Protein AF-A0A8X6WVE1-F1 (afdb_monomer_lite)

pLDDT: mean 87.57, std 12.5, range [44.78, 97.94]

Organism: NCBI:txid2747483

Sequence (69 aa):
MTLYSKDKWLHIYTDDSAQDDGSAGAGFYCENLFEGSLAASLGATNFDVEIEAVRLAICHLTNLSTSYR

Secondary structure (DSSP, 8-state):
--SS-GGGS--EEEEEEE-TTS-EEEEEEETTTEEEEEEE-TT--HHHHHHHHHHHHHHHHHHHHHHT-

Structure (mmCIF, N/CA/C/O backbone):
data_AF-A0A8X6WVE1-F1
#
_entry.id   AF-A0A8X6WVE1-F1
#
loop_
_atom_site.group_PDB
_atom_site.id
_atom_site.type_symbol
_atom_site.label_atom_id
_atom_site.label_alt_id
_atom_site.label_comp_id
_atom_site.label_asym_id
_atom_site.label_entity_id
_atom_site.label_seq_id
_atom_site.pdbx_PDB_ins_code
_atom_site.Cartn_x
_atom_site.Cartn_y
_atom_site.Cartn_z
_atom_site.occupancy
_atom_site.B_iso_or_equiv
_atom_site.auth_seq_id
_atom_site.auth_comp_id
_atom_site.auth_asym_id
_atom_site.auth_atom_id
_atom_site.pdbx_PDB_model_num
ATOM 1 N N . MET A 1 1 ? -23.209 -18.537 10.490 1.00 53.66 1 MET A N 1
ATOM 2 C CA . MET A 1 1 ? -22.788 -17.284 11.146 1.00 53.66 1 MET A CA 1
ATOM 3 C C . MET A 1 1 ? -21.298 -17.133 10.891 1.00 53.66 1 MET A C 1
ATOM 5 O O . MET A 1 1 ? -20.532 -17.949 11.383 1.00 53.66 1 MET A O 1
ATOM 9 N N . THR A 1 2 ? -20.891 -16.220 10.012 1.00 63.62 2 THR A N 1
ATOM 10 C CA . THR A 1 2 ? -19.469 -15.953 9.749 1.00 63.62 2 THR A CA 1
ATOM 11 C C . THR A 1 2 ? -18.895 -15.189 10.935 1.00 63.62 2 THR A C 1
ATOM 13 O O . THR A 1 2 ? -19.430 -14.150 11.304 1.00 63.62 2 THR A O 1
ATOM 16 N N . LEU A 1 3 ? -17.838 -15.730 11.546 1.00 69.69 3 LEU A N 1
ATOM 17 C CA . LEU A 1 3 ? -17.228 -15.214 12.778 1.00 69.69 3 LEU A CA 1
ATOM 18 C C . LEU A 1 3 ? -16.737 -13.755 12.650 1.00 69.69 3 LEU A C 1
ATOM 20 O O . LEU A 1 3 ? -16.625 -13.057 13.650 1.00 69.69 3 LEU A O 1
ATOM 24 N N . TYR A 1 4 ? -16.494 -13.292 11.418 1.00 71.44 4 TYR A N 1
ATOM 25 C CA . TYR A 1 4 ? -16.072 -11.931 11.096 1.00 71.44 4 TYR A CA 1
ATOM 26 C C . TYR A 1 4 ? -16.887 -11.412 9.912 1.00 71.44 4 TYR A C 1
ATOM 28 O O . TYR A 1 4 ? -16.717 -11.880 8.785 1.00 71.44 4 TYR A O 1
ATOM 36 N N . SER A 1 5 ? -17.793 -10.470 10.170 1.00 79.69 5 SER A N 1
ATOM 37 C CA . SER A 1 5 ? -18.563 -9.818 9.109 1.00 79.69 5 SER A CA 1
ATOM 38 C C . SER A 1 5 ? -17.632 -8.993 8.221 1.00 79.69 5 SER A C 1
ATOM 40 O O . SER A 1 5 ? -16.758 -8.306 8.746 1.00 79.69 5 SER A O 1
ATOM 42 N N . LYS A 1 6 ? -17.797 -9.058 6.893 1.00 76.75 6 LYS A N 1
ATOM 43 C CA . LYS A 1 6 ? -16.933 -8.327 5.941 1.00 76.75 6 LYS A CA 1
ATOM 44 C C . LYS A 1 6 ? -16.979 -6.815 6.168 1.00 76.75 6 LYS A C 1
ATOM 46 O O . LYS A 1 6 ? -15.962 -6.153 6.090 1.00 76.75 6 LYS A O 1
ATOM 51 N N . ASP A 1 7 ? -18.142 -6.304 6.544 1.00 81.44 7 ASP A N 1
ATOM 52 C CA . ASP A 1 7 ? -18.415 -4.928 6.981 1.00 81.44 7 ASP A CA 1
ATOM 53 C C . ASP A 1 7 ? -17.682 -4.507 8.270 1.00 81.44 7 ASP A C 1
ATOM 55 O O . ASP A 1 7 ? -17.760 -3.350 8.679 1.00 81.44 7 ASP A O 1
ATOM 59 N N . LYS A 1 8 ? -16.973 -5.430 8.929 1.00 81.00 8 LYS A N 1
ATOM 60 C CA . LYS A 1 8 ? -16.106 -5.160 10.086 1.00 81.00 8 LYS A CA 1
ATOM 61 C C . LYS A 1 8 ? -14.626 -5.347 9.772 1.00 81.00 8 LYS A C 1
ATOM 63 O O . LYS A 1 8 ? -13.809 -5.267 10.686 1.00 81.00 8 LYS A O 1
ATOM 68 N N . TRP A 1 9 ? -14.277 -5.660 8.527 1.00 88.06 9 TRP A N 1
ATOM 69 C CA . TRP A 1 9 ? -12.883 -5.820 8.147 1.00 88.06 9 TRP A CA 1
ATOM 70 C C . TRP A 1 9 ? -12.233 -4.453 8.017 1.00 88.06 9 TRP A C 1
ATOM 72 O O . TRP A 1 9 ? -12.866 -3.472 7.635 1.00 88.06 9 TRP A O 1
ATOM 82 N N . LEU A 1 10 ? -10.950 -4.400 8.349 1.00 90.00 10 LEU A N 1
ATOM 83 C CA . LEU A 1 10 ? -10.150 -3.245 8.009 1.00 90.00 10 LEU A CA 1
ATOM 84 C C . LEU A 1 10 ? -9.898 -3.264 6.501 1.00 90.00 10 LEU A C 1
ATOM 86 O O . LEU A 1 10 ? -9.471 -4.285 5.961 1.00 90.00 10 LEU A O 1
ATOM 90 N N . HIS A 1 11 ? -10.157 -2.141 5.841 1.00 93.06 11 HIS A N 1
ATOM 91 C CA . HIS A 1 11 ? -9.921 -1.982 4.414 1.00 93.06 11 HIS A CA 1
ATOM 92 C C . HIS A 1 11 ? -8.678 -1.128 4.197 1.00 93.06 11 HIS A C 1
ATOM 94 O O . HIS A 1 11 ? -8.628 0.026 4.618 1.00 93.06 11 HIS A O 1
ATOM 100 N N . ILE A 1 12 ? -7.689 -1.720 3.535 1.00 96.31 12 ILE A N 1
ATOM 101 C CA . ILE A 1 12 ? -6.473 -1.051 3.087 1.00 96.31 12 ILE A CA 1
ATOM 102 C C . ILE A 1 12 ? -6.492 -1.107 1.565 1.00 96.31 12 ILE A C 1
ATOM 104 O O . ILE A 1 12 ? -6.666 -2.182 0.990 1.00 96.31 12 ILE A O 1
ATOM 108 N N . TYR A 1 13 ? -6.342 0.051 0.941 1.00 97.12 13 TYR A N 1
ATOM 109 C CA . TYR A 1 13 ? -6.297 0.219 -0.503 1.00 97.12 13 TYR A CA 1
ATOM 110 C C . TYR A 1 13 ? -4.863 0.539 -0.906 1.00 97.12 13 TYR A C 1
ATOM 112 O O . TYR A 1 13 ? -4.214 1.350 -0.245 1.00 97.12 13 TYR A O 1
ATOM 120 N N . THR A 1 14 ? -4.389 -0.094 -1.968 1.00 97.69 14 THR A N 1
ATOM 121 C CA . THR A 1 14 ? -3.103 0.174 -2.613 1.00 97.69 14 THR A CA 1
ATOM 122 C C . THR A 1 14 ? -3.350 0.409 -4.094 1.00 97.69 14 THR A C 1
ATOM 124 O O . THR A 1 14 ? -4.349 -0.077 -4.634 1.00 97.69 14 THR A O 1
ATOM 127 N N . ASP A 1 15 ? -2.510 1.234 -4.706 1.00 97.44 15 ASP A N 1
ATOM 128 C CA . ASP A 1 15 ? -2.574 1.509 -6.137 1.00 97.44 15 ASP A CA 1
ATOM 129 C C . ASP A 1 15 ? -1.208 1.972 -6.640 1.00 97.44 15 ASP A C 1
ATOM 131 O O . ASP A 1 15 ? -0.536 2.781 -5.985 1.00 97.44 15 ASP A O 1
ATOM 135 N N . ASP A 1 16 ? -0.830 1.490 -7.818 1.00 95.50 16 ASP A N 1
ATOM 136 C CA . ASP A 1 16 ? 0.436 1.787 -8.471 1.00 95.50 16 ASP A CA 1
ATOM 137 C C . ASP A 1 16 ? 0.266 2.626 -9.741 1.00 95.50 16 ASP A C 1
ATOM 139 O O . ASP A 1 16 ? -0.782 2.680 -10.384 1.00 95.50 16 ASP A O 1
ATOM 143 N N . SER A 1 17 ? 1.337 3.320 -10.114 1.00 93.38 17 SER A N 1
ATOM 144 C CA . SER A 1 17 ? 1.413 4.098 -11.341 1.00 93.38 17 SER A CA 1
ATOM 145 C C . SER A 1 17 ? 2.831 4.080 -11.897 1.00 93.38 17 SER A C 1
ATOM 147 O O . SER A 1 17 ? 3.790 4.314 -11.162 1.00 93.38 17 SER A O 1
ATOM 149 N N . ALA A 1 18 ? 2.953 3.891 -13.211 1.00 91.88 18 ALA A N 1
ATOM 150 C CA . ALA A 1 18 ? 4.188 4.100 -13.961 1.00 91.88 18 ALA A CA 1
ATOM 151 C C . ALA A 1 18 ? 3.982 5.192 -14.992 1.00 91.88 18 ALA A C 1
ATOM 153 O O . ALA A 1 18 ? 2.889 5.383 -15.530 1.00 91.88 18 ALA A O 1
ATOM 154 N N . GLN A 1 19 ? 5.081 5.865 -15.287 1.00 88.88 19 GLN A N 1
ATOM 155 C CA . GLN A 1 19 ? 5.189 6.855 -16.338 1.00 88.88 19 GLN A CA 1
ATOM 156 C C . GLN A 1 19 ? 6.066 6.316 -17.473 1.00 88.88 19 GLN A C 1
ATOM 158 O O . GLN A 1 19 ? 6.905 5.431 -17.283 1.00 88.88 19 GLN A O 1
ATOM 163 N N . ASP A 1 20 ? 5.914 6.90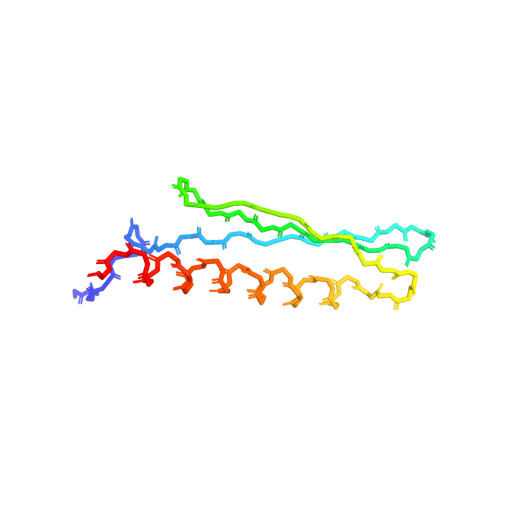4 -18.658 1.00 88.31 20 ASP A N 1
ATOM 164 C CA . ASP A 1 20 ? 6.677 6.526 -19.856 1.00 88.31 20 ASP A CA 1
ATOM 165 C C . ASP A 1 20 ? 8.190 6.788 -19.721 1.00 88.31 20 ASP A C 1
ATOM 167 O O . ASP A 1 20 ? 8.991 6.233 -20.474 1.00 88.31 20 ASP A O 1
ATOM 171 N N . ASP A 1 21 ? 8.601 7.620 -18.759 1.00 88.19 21 ASP A N 1
ATOM 172 C CA . ASP A 1 21 ? 10.008 7.899 -18.454 1.00 88.19 21 ASP A CA 1
ATOM 173 C C . ASP A 1 21 ? 10.681 6.812 -17.593 1.00 88.19 21 ASP A C 1
ATOM 175 O O . ASP A 1 21 ? 11.860 6.930 -17.251 1.00 88.19 21 ASP A O 1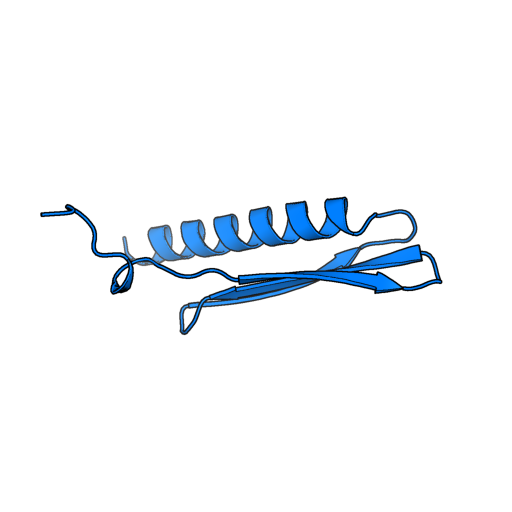
ATOM 179 N N . GLY A 1 22 ? 9.952 5.741 -17.260 1.00 84.62 22 GLY A N 1
ATOM 180 C CA . GLY A 1 22 ? 10.441 4.639 -16.434 1.00 84.62 22 GLY A CA 1
ATOM 181 C C . GLY A 1 22 ? 10.462 4.947 -14.937 1.00 84.62 22 GLY A C 1
ATOM 182 O O . GLY A 1 22 ? 11.086 4.198 -14.178 1.00 84.62 22 GLY A O 1
ATOM 183 N N . SER A 1 23 ? 9.819 6.038 -14.507 1.00 89.88 23 SER A N 1
ATOM 184 C CA . SER A 1 23 ? 9.475 6.257 -13.105 1.00 89.88 23 SER A CA 1
ATOM 185 C C . SER A 1 23 ? 8.211 5.483 -12.736 1.00 89.88 23 SER A C 1
ATOM 187 O O . SER A 1 23 ? 7.291 5.321 -13.538 1.00 89.88 23 SER A O 1
ATOM 189 N N . ALA A 1 24 ? 8.180 4.998 -11.500 1.00 94.19 24 ALA A N 1
ATOM 190 C CA . ALA A 1 24 ? 7.026 4.331 -10.928 1.00 94.19 24 ALA A CA 1
ATOM 191 C C . ALA A 1 24 ? 6.807 4.825 -9.499 1.00 94.19 24 ALA A C 1
ATOM 193 O O . ALA A 1 24 ? 7.742 5.250 -8.814 1.00 94.19 24 ALA A O 1
ATOM 194 N N . GLY A 1 25 ? 5.572 4.766 -9.034 1.00 95.56 25 GLY A N 1
ATOM 195 C CA . GLY A 1 25 ? 5.198 5.095 -7.670 1.00 95.56 25 GLY A CA 1
ATOM 196 C C . GLY A 1 25 ? 3.947 4.341 -7.263 1.00 95.56 25 GLY A C 1
ATOM 197 O O . GLY A 1 25 ? 3.226 3.819 -8.107 1.00 95.56 25 GLY A O 1
ATOM 198 N N . ALA A 1 26 ? 3.701 4.279 -5.964 1.00 97.38 26 ALA A N 1
ATOM 199 C CA . ALA A 1 26 ? 2.510 3.639 -5.435 1.00 97.38 26 ALA A CA 1
ATOM 200 C C . ALA A 1 26 ? 2.030 4.340 -4.169 1.00 97.38 26 ALA A C 1
ATOM 202 O O . ALA A 1 26 ? 2.813 4.940 -3.424 1.00 97.38 26 ALA A O 1
ATOM 203 N N . GLY A 1 27 ? 0.725 4.277 -3.949 1.00 97.38 27 GLY A N 1
ATOM 204 C CA . GLY A 1 27 ? 0.034 4.825 -2.794 1.00 97.38 27 GLY A CA 1
ATOM 205 C C . GLY A 1 27 ? -0.574 3.727 -1.937 1.00 97.38 27 GLY A C 1
ATOM 206 O O . GLY A 1 27 ? -0.853 2.624 -2.400 1.00 97.38 27 GLY A O 1
ATOM 207 N N . PHE A 1 28 ? -0.811 4.046 -0.671 1.00 97.94 28 PHE A N 1
ATOM 208 C CA . PHE A 1 28 ? -1.625 3.227 0.212 1.00 97.94 28 PHE A CA 1
ATOM 209 C C . PHE A 1 28 ? -2.512 4.105 1.093 1.00 97.94 28 PHE A C 1
ATOM 211 O O . PHE A 1 28 ? -2.116 5.187 1.528 1.00 97.94 28 PHE A O 1
ATOM 218 N N . TYR A 1 29 ? -3.716 3.622 1.380 1.00 97.62 29 TYR A N 1
ATOM 219 C CA . TYR A 1 29 ? -4.723 4.342 2.149 1.00 97.62 29 TYR A CA 1
ATOM 220 C C . TYR A 1 29 ? -5.527 3.383 3.026 1.00 97.62 29 TYR A C 1
ATOM 222 O O . TYR A 1 29 ? -6.008 2.345 2.572 1.00 97.62 29 TYR A O 1
ATOM 230 N N . CYS A 1 30 ? -5.705 3.753 4.288 1.00 95.94 30 CYS A N 1
ATOM 231 C CA . CYS A 1 30 ? -6.582 3.087 5.233 1.00 95.94 30 CYS A CA 1
ATOM 232 C C . CYS A 1 30 ? -7.417 4.144 5.954 1.00 95.94 30 CYS A C 1
ATOM 234 O O . CYS A 1 30 ? -6.880 4.989 6.678 1.00 95.94 30 CYS A O 1
ATOM 236 N N . GLU A 1 31 ? -8.737 4.072 5.785 1.00 93.88 31 GLU A N 1
ATOM 237 C CA . GLU A 1 31 ? -9.665 5.074 6.304 1.00 93.88 31 GLU A CA 1
ATOM 238 C C . GLU A 1 31 ? -9.460 5.308 7.810 1.00 93.88 31 GLU A C 1
ATOM 240 O O . GLU A 1 31 ? -9.444 4.369 8.608 1.00 93.88 31 GLU A O 1
ATOM 245 N N . ASN A 1 32 ? -9.293 6.579 8.191 1.00 90.62 32 ASN A N 1
ATOM 246 C CA . ASN A 1 32 ? -9.096 7.049 9.568 1.00 90.62 32 ASN A CA 1
ATOM 247 C C . ASN A 1 32 ? -7.853 6.515 10.310 1.00 90.62 32 ASN A C 1
ATOM 2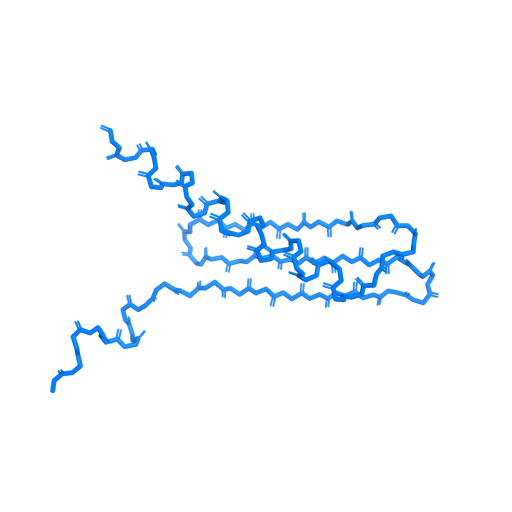49 O O . ASN A 1 32 ? -7.729 6.774 11.508 1.00 90.62 32 ASN A O 1
ATOM 253 N N . LEU A 1 33 ? -6.936 5.795 9.650 1.00 93.56 33 LEU A N 1
ATOM 254 C CA . LEU A 1 33 ? -5.755 5.219 10.306 1.00 93.56 33 LEU A CA 1
ATOM 255 C C . LEU A 1 33 ? -4.434 5.737 9.742 1.00 93.56 33 LEU A C 1
ATOM 257 O O . LEU A 1 33 ? -3.588 6.197 10.508 1.00 93.56 33 LEU A O 1
ATOM 261 N N . PHE A 1 34 ? -4.227 5.630 8.431 1.00 94.56 34 PHE A N 1
ATOM 262 C CA . PHE A 1 34 ? -2.984 6.053 7.788 1.00 94.56 34 PHE A CA 1
ATOM 263 C C . PHE A 1 34 ? -3.144 6.163 6.277 1.00 94.56 34 PHE A C 1
ATOM 265 O O . PHE A 1 34 ? -3.963 5.483 5.662 1.00 94.56 34 PHE A O 1
ATOM 272 N N . GLU A 1 35 ? -2.284 6.971 5.679 1.00 97.06 35 GLU A N 1
ATOM 273 C CA . GLU A 1 35 ? -2.100 7.059 4.239 1.00 97.06 35 GLU A CA 1
ATOM 274 C C . GLU A 1 35 ? -0.635 7.361 3.934 1.00 97.06 35 GLU A C 1
ATOM 276 O O . GLU A 1 35 ? 0.109 7.838 4.799 1.00 97.06 35 GLU A O 1
ATOM 281 N N . GLY A 1 36 ? -0.215 7.073 2.712 1.00 96.38 36 GLY A N 1
ATOM 282 C CA . GLY A 1 36 ? 1.127 7.386 2.264 1.00 96.38 36 GLY A CA 1
ATOM 283 C C . GLY A 1 36 ? 1.340 7.053 0.800 1.00 96.38 36 GLY A C 1
ATOM 284 O O . GLY A 1 36 ? 0.498 6.457 0.134 1.00 96.38 36 GLY A O 1
ATOM 285 N N . SER A 1 37 ? 2.498 7.460 0.302 1.00 96.25 37 SER A N 1
ATOM 286 C CA . SER A 1 37 ? 2.924 7.187 -1.063 1.00 96.25 37 SER A CA 1
ATOM 287 C C . SER A 1 37 ? 4.434 7.046 -1.126 1.00 96.25 37 SER A C 1
ATOM 289 O O . SER A 1 37 ? 5.153 7.688 -0.355 1.00 96.25 37 SER A O 1
ATOM 291 N N . LEU A 1 38 ? 4.909 6.265 -2.086 1.00 93.75 38 LEU A N 1
ATOM 292 C CA . LEU A 1 38 ? 6.315 6.161 -2.438 1.00 93.75 38 LEU A CA 1
ATOM 293 C C . LEU A 1 38 ? 6.518 6.465 -3.924 1.00 93.75 38 LEU A C 1
ATOM 295 O O . LEU A 1 38 ? 5.695 6.117 -4.767 1.00 93.75 38 LEU A O 1
ATOM 299 N N . ALA A 1 39 ? 7.647 7.094 -4.231 1.00 91.81 39 ALA A N 1
ATOM 300 C CA . ALA A 1 39 ? 8.177 7.179 -5.582 1.00 91.81 39 ALA A CA 1
ATOM 301 C C . ALA A 1 39 ? 9.425 6.297 -5.643 1.00 91.81 39 ALA A C 1
ATOM 303 O O . ALA A 1 39 ? 10.289 6.387 -4.766 1.00 91.81 39 ALA A O 1
ATOM 304 N N . ALA A 1 40 ? 9.516 5.445 -6.654 1.00 85.00 40 ALA A N 1
ATOM 305 C CA . ALA A 1 40 ? 10.690 4.629 -6.900 1.00 85.00 40 ALA A CA 1
ATOM 306 C C . ALA A 1 40 ? 11.597 5.261 -7.959 1.00 85.00 40 ALA A C 1
ATOM 308 O O . ALA A 1 40 ? 11.175 6.038 -8.817 1.00 85.00 40 ALA A O 1
ATOM 309 N N . SER A 1 41 ? 12.884 4.937 -7.863 1.00 75.94 41 SER A N 1
ATOM 310 C CA . SER A 1 41 ? 13.898 5.368 -8.821 1.00 75.94 41 SER A CA 1
ATOM 311 C C . SER A 1 41 ? 13.721 4.696 -10.186 1.00 75.94 41 SER A C 1
ATOM 313 O O . SER A 1 41 ? 13.100 3.640 -10.294 1.00 75.94 41 SER A O 1
ATOM 315 N N . LEU A 1 42 ? 14.352 5.285 -11.208 1.00 73.88 42 LEU A N 1
ATOM 316 C CA . LEU A 1 42 ? 14.441 4.751 -12.571 1.00 73.88 42 LEU A CA 1
ATOM 317 C C . LEU A 1 42 ? 14.732 3.241 -12.582 1.00 73.88 42 LEU A C 1
ATOM 319 O O . LEU A 1 42 ? 15.738 2.795 -12.024 1.00 73.88 42 LEU A O 1
ATOM 323 N N . GLY A 1 43 ? 13.858 2.479 -13.243 1.00 77.31 43 GLY A N 1
ATOM 324 C CA . GLY A 1 43 ? 13.997 1.031 -13.436 1.00 77.31 43 GLY A CA 1
ATOM 325 C C . GLY A 1 43 ? 13.142 0.155 -12.517 1.00 77.31 43 GLY A C 1
ATOM 326 O O . GLY A 1 43 ? 13.147 -1.060 -12.698 1.00 77.31 43 GLY A O 1
ATOM 327 N N . ALA A 1 44 ? 12.401 0.738 -11.572 1.00 84.75 44 ALA A N 1
ATOM 328 C CA . ALA A 1 44 ? 11.357 0.020 -10.845 1.00 84.75 44 ALA A CA 1
ATOM 329 C C . ALA A 1 44 ? 10.113 -0.167 -11.725 1.00 84.75 44 ALA A C 1
ATOM 331 O O . ALA A 1 44 ? 9.712 0.739 -12.456 1.00 84.75 44 ALA A O 1
ATOM 332 N N . THR A 1 45 ? 9.498 -1.343 -11.651 1.00 89.50 45 THR A N 1
ATOM 333 C CA . THR A 1 45 ? 8.230 -1.624 -12.329 1.00 89.50 45 THR A CA 1
ATOM 334 C C . THR A 1 45 ? 7.040 -1.229 -11.458 1.00 89.50 45 THR A C 1
ATOM 336 O O . THR A 1 45 ? 7.162 -1.103 -10.241 1.00 89.50 45 THR A O 1
ATOM 339 N N . ASN A 1 46 ? 5.862 -1.128 -12.078 1.00 91.44 46 ASN A N 1
ATOM 340 C CA . ASN A 1 46 ? 4.576 -1.039 -11.379 1.00 91.44 46 ASN A CA 1
ATOM 341 C C . ASN A 1 46 ? 4.412 -2.091 -10.283 1.00 91.44 46 ASN A C 1
ATOM 343 O O . ASN A 1 46 ? 3.988 -1.800 -9.170 1.00 91.44 46 AS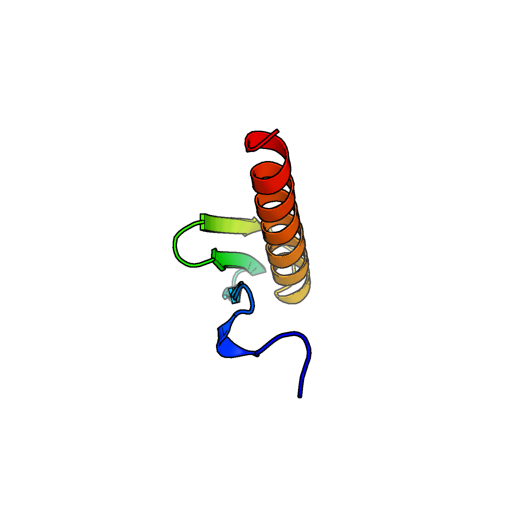N A O 1
ATOM 347 N N . PHE A 1 47 ? 4.824 -3.322 -10.578 1.00 93.31 47 PHE A N 1
ATOM 348 C CA . PHE A 1 47 ? 4.729 -4.406 -9.617 1.00 93.31 47 PHE A CA 1
ATOM 349 C C . PHE A 1 47 ? 5.660 -4.196 -8.414 1.00 93.31 47 PHE A C 1
ATOM 351 O O . PHE A 1 47 ? 5.257 -4.447 -7.282 1.00 93.31 47 PHE A O 1
ATOM 358 N N . ASP A 1 48 ? 6.882 -3.703 -8.636 1.00 94.00 48 ASP A N 1
ATOM 359 C CA . ASP A 1 48 ? 7.836 -3.457 -7.548 1.00 94.00 48 ASP A CA 1
ATOM 360 C C . ASP A 1 48 ? 7.309 -2.399 -6.570 1.00 94.00 48 ASP A C 1
ATOM 362 O O . ASP A 1 48 ? 7.410 -2.566 -5.352 1.00 94.00 48 ASP A O 1
ATOM 366 N N . V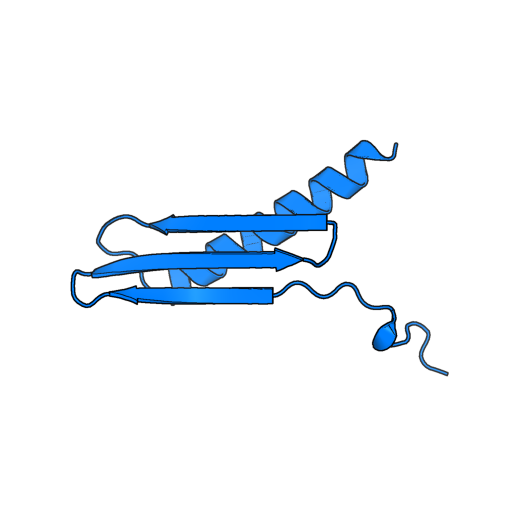AL A 1 49 ? 6.712 -1.323 -7.093 1.00 95.31 49 VAL A N 1
ATOM 367 C CA . VAL A 1 49 ? 6.169 -0.247 -6.254 1.00 95.31 49 VAL A CA 1
ATOM 368 C C . VAL A 1 49 ? 4.897 -0.664 -5.524 1.00 95.31 49 VAL A C 1
ATOM 370 O O . VAL A 1 49 ? 4.737 -0.294 -4.362 1.00 95.31 49 VAL A O 1
ATOM 373 N N . GLU A 1 50 ? 4.050 -1.493 -6.137 1.00 96.56 50 GLU A N 1
ATOM 374 C CA . GLU A 1 50 ? 2.852 -2.032 -5.486 1.00 96.56 50 GLU A CA 1
ATOM 375 C C . GLU A 1 50 ? 3.212 -2.960 -4.315 1.00 96.56 50 GLU A C 1
ATOM 377 O O . GLU A 1 50 ? 2.648 -2.859 -3.222 1.00 96.56 50 GLU A O 1
ATOM 382 N N . ILE A 1 51 ? 4.221 -3.823 -4.490 1.00 96.56 51 ILE A N 1
ATOM 383 C CA . ILE A 1 51 ? 4.730 -4.673 -3.404 1.00 96.56 51 ILE A CA 1
ATOM 384 C C . ILE A 1 51 ? 5.253 -3.822 -2.240 1.00 96.56 51 ILE A C 1
ATOM 386 O O . ILE A 1 51 ? 4.979 -4.132 -1.074 1.00 96.56 51 ILE A O 1
ATOM 390 N N . GLU A 1 52 ? 5.966 -2.733 -2.529 1.00 96.12 52 GLU A N 1
ATOM 391 C CA . GLU A 1 52 ? 6.431 -1.812 -1.491 1.00 96.12 52 GLU A CA 1
ATOM 392 C C . GLU A 1 52 ? 5.282 -1.048 -0.818 1.00 96.12 52 GLU A C 1
ATOM 394 O O . GLU A 1 52 ? 5.313 -0.886 0.405 1.00 96.12 52 GLU A O 1
ATOM 399 N N . ALA A 1 53 ? 4.237 -0.647 -1.548 1.00 97.19 53 ALA A N 1
ATOM 400 C CA . ALA A 1 53 ? 3.050 -0.025 -0.958 1.00 97.19 53 ALA A CA 1
ATOM 401 C C . ALA A 1 53 ? 2.340 -0.973 0.019 1.00 97.19 53 ALA A C 1
ATOM 403 O O . ALA A 1 53 ? 2.040 -0.579 1.151 1.00 97.19 53 ALA A O 1
ATOM 404 N N . VAL A 1 54 ? 2.162 -2.245 -0.356 1.00 97.50 54 VAL A N 1
ATOM 405 C CA . VAL A 1 54 ? 1.616 -3.282 0.538 1.00 97.50 54 VAL A CA 1
ATOM 406 C C . VAL A 1 54 ? 2.510 -3.471 1.768 1.00 97.50 54 VAL A C 1
ATOM 408 O O . VAL A 1 54 ? 2.010 -3.514 2.898 1.00 97.50 54 VAL A O 1
ATOM 411 N N . ARG A 1 55 ? 3.836 -3.548 1.584 1.00 97.25 55 ARG A N 1
ATOM 412 C CA . ARG A 1 55 ? 4.796 -3.694 2.690 1.00 97.25 55 ARG A CA 1
ATOM 413 C C . ARG A 1 55 ? 4.700 -2.527 3.671 1.00 97.25 55 ARG A C 1
ATOM 415 O O . ARG A 1 55 ? 4.621 -2.757 4.880 1.00 97.25 55 ARG A O 1
ATOM 422 N N . LEU A 1 56 ? 4.683 -1.290 3.172 1.00 96.69 56 LEU A N 1
ATOM 423 C CA . LEU A 1 56 ? 4.567 -0.089 3.999 1.00 96.69 56 LEU A CA 1
ATOM 424 C C . LEU A 1 56 ? 3.222 -0.033 4.723 1.00 96.69 56 LEU A C 1
ATOM 426 O O . LEU A 1 56 ? 3.205 0.217 5.929 1.00 96.69 56 LEU A O 1
ATOM 430 N N . ALA A 1 57 ? 2.115 -0.338 4.047 1.00 96.75 57 ALA A N 1
ATOM 431 C CA . ALA A 1 57 ? 0.796 -0.368 4.671 1.00 96.75 57 ALA A CA 1
ATOM 432 C C . ALA A 1 57 ? 0.736 -1.363 5.845 1.00 96.75 57 ALA A C 1
ATOM 434 O O . ALA A 1 57 ? 0.220 -1.034 6.917 1.00 96.75 57 ALA A O 1
ATOM 435 N N . ILE A 1 58 ? 1.334 -2.552 5.692 1.00 95.44 58 ILE A N 1
ATOM 436 C CA . ILE A 1 58 ? 1.466 -3.531 6.782 1.00 95.44 58 ILE A CA 1
ATOM 437 C C . ILE A 1 58 ? 2.338 -2.970 7.912 1.00 95.44 58 ILE A C 1
ATOM 439 O O . ILE A 1 58 ? 1.956 -3.079 9.077 1.00 95.44 58 ILE A O 1
ATOM 443 N N . CYS A 1 59 ? 3.475 -2.337 7.603 1.00 95.56 59 CYS A N 1
ATOM 444 C CA . CYS A 1 59 ? 4.321 -1.706 8.620 1.00 95.56 59 CYS A CA 1
ATOM 445 C C . CYS A 1 59 ? 3.550 -0.646 9.427 1.00 95.56 59 CYS A C 1
ATOM 447 O O . CYS A 1 59 ? 3.590 -0.670 10.661 1.00 95.56 59 CYS A O 1
ATOM 449 N N . HIS A 1 60 ? 2.794 0.232 8.764 1.00 94.50 60 HIS A N 1
ATOM 450 C CA . HIS A 1 60 ? 1.946 1.226 9.428 1.00 94.50 60 HIS A CA 1
ATOM 451 C C . HIS A 1 60 ? 0.890 0.568 10.323 1.00 94.50 60 HIS A C 1
ATOM 453 O O . HIS A 1 60 ? 0.758 0.945 11.491 1.00 94.50 60 HIS A O 1
ATOM 459 N N . LEU A 1 61 ? 0.213 -0.471 9.829 1.00 93.31 61 LEU A N 1
ATOM 460 C CA . LEU A 1 61 ? -0.746 -1.243 10.616 1.00 93.31 61 LEU A CA 1
ATOM 461 C C . LEU A 1 61 ? -0.101 -1.864 11.868 1.00 93.31 61 LEU A C 1
ATOM 463 O O . LEU A 1 61 ? -0.662 -1.790 12.964 1.00 93.31 61 LEU A O 1
ATOM 467 N N . THR A 1 62 ? 1.094 -2.448 11.737 1.00 91.12 62 THR A N 1
ATOM 468 C CA . THR A 1 62 ? 1.808 -3.041 12.878 1.00 91.12 62 THR A CA 1
ATOM 469 C C . THR A 1 62 ? 2.246 -1.993 13.899 1.00 91.12 62 THR A C 1
ATOM 471 O O . THR A 1 62 ? 2.116 -2.236 15.099 1.00 91.12 62 THR A O 1
ATOM 474 N N . ASN A 1 63 ? 2.668 -0.806 13.456 1.00 88.56 63 ASN A N 1
ATOM 475 C CA . ASN A 1 63 ? 3.072 0.279 14.351 1.00 88.56 63 ASN A CA 1
ATOM 476 C C . ASN A 1 63 ? 1.889 0.824 15.165 1.00 88.56 63 ASN A C 1
ATOM 478 O O . ASN A 1 63 ? 2.036 1.086 16.360 1.00 88.56 63 ASN A O 1
ATOM 482 N N . LEU A 1 64 ? 0.697 0.910 14.563 1.00 84.44 64 LEU A N 1
ATOM 483 C CA . LEU A 1 64 ? -0.524 1.252 15.297 1.00 84.44 64 LEU A CA 1
ATOM 484 C C . LEU A 1 64 ? -0.807 0.246 16.416 1.00 84.44 64 LEU A C 1
ATOM 486 O O . LEU A 1 64 ? -1.136 0.643 17.529 1.00 84.44 64 LEU A O 1
ATOM 490 N N . SER A 1 65 ? -0.619 -1.053 16.160 1.00 67.06 65 SER A N 1
ATOM 491 C CA . SER A 1 65 ? -0.853 -2.089 17.176 1.00 67.06 65 SER A CA 1
ATOM 492 C C . SER A 1 65 ? 0.081 -1.978 18.392 1.00 67.06 65 SER A C 1
ATOM 494 O O . SER A 1 65 ? -0.295 -2.366 19.498 1.00 67.06 65 SER A O 1
ATOM 496 N N . THR A 1 66 ? 1.282 -1.422 18.207 1.00 62.38 66 THR A N 1
ATOM 497 C CA . THR A 1 66 ? 2.257 -1.213 19.286 1.00 62.38 66 THR A CA 1
ATOM 498 C C . T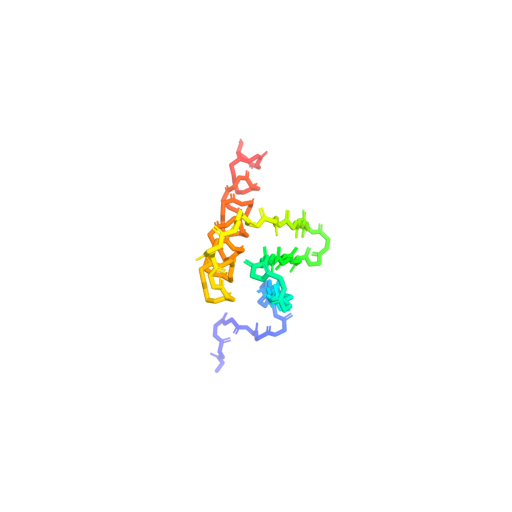HR A 1 66 ? 2.033 0.065 20.089 1.00 62.38 66 THR A C 1
ATOM 500 O O . THR A 1 66 ? 2.447 0.108 21.242 1.00 62.38 66 THR A O 1
ATOM 503 N N . SER A 1 67 ? 1.361 1.082 19.538 1.00 59.50 67 SER A N 1
ATOM 504 C CA . SER A 1 67 ? 1.089 2.348 20.242 1.00 59.50 67 SER A CA 1
ATOM 505 C C . SER A 1 67 ? -0.057 2.274 21.260 1.00 59.50 67 SER A C 1
ATOM 507 O O . SER A 1 67 ? -0.201 3.185 22.069 1.00 59.50 67 SER A O 1
ATOM 509 N N . TYR A 1 68 ? -0.861 1.206 21.238 1.00 49.12 68 TYR A N 1
ATOM 510 C CA . TYR A 1 68 ? -1.978 0.977 22.168 1.00 49.12 68 TYR A CA 1
ATOM 511 C C . TYR A 1 68 ? -1.656 -0.021 23.302 1.00 49.12 68 TYR A C 1
ATOM 513 O O . TYR A 1 68 ? -2.576 -0.530 23.946 1.00 49.12 68 TYR A O 1
ATOM 521 N N . ARG A 1 69 ? -0.375 -0.327 23.542 1.00 44.78 69 ARG A N 1
ATOM 522 C CA . ARG A 1 69 ? 0.093 -1.099 24.708 1.00 44.78 69 ARG A CA 1
ATOM 523 C C . ARG A 1 69 ? 0.651 -0.179 25.781 1.00 44.78 69 ARG A C 1
ATOM 525 O O . ARG A 1 69 ? 0.402 -0.489 26.964 1.00 44.78 69 ARG A O 1
#

Foldseek 3Di:
DPPDDPVRDWDKDKAKDDDPQQKIKMWIDTPPQDIDMDIDDRPDDRVNRRVVNVVVVVVSVVVVVVVVD

Radius of gyration: 14.75 Å; chains: 1; bounding box: 37×25×45 Å

InterPro domains:
  IPR036397 Ribonuclease H superfamily [G3DSA:3.30.420.10] (2-69)